Protein AF-A0A392P9W4-F1 (afdb_monomer)

Solvent-accessible surface area (backbone atoms only — not comparable to full-atom values): 5930 Å² total; per-residue (Å²): 98,67,64,34,44,49,37,31,72,74,68,76,51,55,94,58,52,65,66,49,52,49,52,53,46,51,51,34,47,74,72,69,45,52,67,75,56,34,54,49,51,52,52,49,52,50,52,52,44,43,53,52,51,63,75,40,40,72,61,50,51,53,50,52,52,40,52,73,71,68,43,69,55,67,42,74,78,85,86,53,80,41,69,51,76,84,76,76,72,78,74,77,79,72,77,88,76,133

Foldseek 3Di:
DLQQLVCCVPPVHGPDDPVVLVVQLVVCVVVVHDSVVSVVVSVVVSVVSNVVCVVCVVVVVVVVVCVVVVNFQFDDPPPDTHGPPDDPPPPPPDDDDD

Sequence (98 aa):
MAGVCTEYLIYGVSEGGLDDIRKLDSLLNGLGFTQKKADSQVRWSVLNTVLLLRRHEAARAKLAEAMSMGTPALWYNGSTLEKLPFGVTLRKSSPSRM

pLDDT: mean 72.02, std 15.03, range [34.0, 89.81]

Secondary structure (DSSP, 8-state):
-HHHHHHHHHHS---S-HHHHHHHHHHHHHTT--HHHHHHHHHHHHHHHHHHHHHTHHHHHHHHHHHHTT---EEE-SS-EEE--TT-----------

Organism: NCBI:txid97028

Mean predicted aligned error: 11.99 Å

Nearest PDB structures (foldseek):
  6rxb-assembly2_C  TM=5.635E-01  e=3.567E+00  Acinetobacter baumannii AYE
  2z2s-assembly2_C  TM=4.550E-01  e=7.398E+00  Cereibacter sphaeroides 2.4.1

Radius of gyration: 16.87 Å; Cα contacts (8 Å, |Δi|>4): 63; chains: 1; bounding box: 36×35×49 Å

Structure (mmCIF, N/CA/C/O backbone):
data_AF-A0A392P9W4-F1
#
_entry.id   AF-A0A392P9W4-F1
#
loop_
_atom_site.group_PDB
_atom_site.id
_atom_site.type_symbol
_atom_site.label_atom_id
_atom_site.label_alt_id
_atom_site.label_comp_id
_atom_site.label_asym_id
_atom_site.label_entity_id
_atom_site.label_seq_id
_atom_site.pdbx_PDB_ins_code
_atom_site.Cartn_x
_atom_site.Cartn_y
_atom_site.Cartn_z
_atom_site.occupancy
_atom_site.B_iso_or_equiv
_atom_site.auth_seq_id
_atom_site.auth_comp_id
_atom_site.auth_asym_id
_atom_site.auth_atom_id
_atom_site.pdbx_PDB_model_num
ATOM 1 N N . MET A 1 1 ? 1.536 0.379 2.633 1.00 74.81 1 MET A N 1
ATOM 2 C CA . MET A 1 1 ? 0.503 -0.188 1.719 1.00 74.81 1 MET A CA 1
ATOM 3 C C . MET A 1 1 ? 0.950 -0.346 0.265 1.00 74.81 1 MET A C 1
ATOM 5 O O 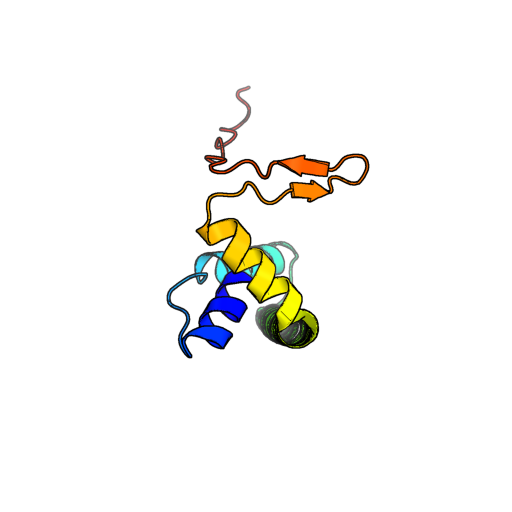. MET A 1 1 ? 0.650 -1.383 -0.314 1.00 74.81 1 MET A O 1
ATOM 9 N N . ALA A 1 2 ? 1.632 0.633 -0.348 1.00 75.50 2 ALA A N 1
ATOM 10 C CA . ALA A 1 2 ? 2.049 0.556 -1.758 1.00 75.50 2 ALA A CA 1
ATOM 11 C C . ALA A 1 2 ? 2.948 -0.650 -2.094 1.00 75.50 2 ALA A C 1
ATOM 13 O O . ALA A 1 2 ? 2.778 -1.232 -3.164 1.00 75.50 2 ALA A O 1
ATOM 14 N N . GLY A 1 3 ? 3.826 -1.063 -1.171 1.00 75.62 3 GLY A N 1
ATOM 15 C CA . GLY A 1 3 ? 4.628 -2.288 -1.299 1.00 75.62 3 GLY A CA 1
ATOM 16 C C . GLY A 1 3 ? 3.759 -3.544 -1.405 1.00 75.62 3 GLY A C 1
ATOM 17 O O . GLY A 1 3 ? 3.774 -4.201 -2.438 1.00 75.62 3 GLY A O 1
ATOM 18 N N . VAL A 1 4 ? 2.895 -3.780 -0.409 1.00 78.31 4 VAL A N 1
ATOM 19 C CA . VAL A 1 4 ? 1.935 -4.908 -0.373 1.00 78.31 4 VAL A CA 1
ATOM 20 C C . VAL A 1 4 ? 1.097 -4.998 -1.648 1.00 78.31 4 VAL A C 1
ATOM 22 O O . VAL A 1 4 ? 0.959 -6.054 -2.257 1.00 78.31 4 VAL A O 1
ATOM 25 N N . CYS A 1 5 ? 0.536 -3.866 -2.082 1.00 78.56 5 CYS A N 1
ATOM 26 C CA . CYS A 1 5 ? -0.306 -3.832 -3.275 1.00 78.56 5 CYS A CA 1
ATOM 27 C C . CYS A 1 5 ? 0.505 -4.110 -4.549 1.00 78.56 5 CYS A C 1
ATOM 29 O O . CYS A 1 5 ? -0.006 -4.740 -5.468 1.00 78.56 5 CYS A O 1
ATOM 31 N N . THR A 1 6 ? 1.757 -3.652 -4.616 1.00 77.38 6 THR A N 1
ATOM 32 C CA . THR A 1 6 ? 2.645 -3.894 -5.761 1.00 77.38 6 THR A CA 1
ATOM 33 C C . THR A 1 6 ? 3.037 -5.363 -5.856 1.00 77.38 6 THR A C 1
ATOM 35 O O . THR A 1 6 ? 2.930 -5.924 -6.944 1.00 77.38 6 THR A O 1
ATOM 38 N N . GLU A 1 7 ? 3.419 -5.988 -4.741 1.00 78.38 7 GLU A N 1
ATOM 39 C CA . GLU A 1 7 ? 3.727 -7.422 -4.676 1.00 78.38 7 GLU A CA 1
ATOM 40 C C . GLU A 1 7 ? 2.520 -8.264 -5.079 1.00 78.38 7 GLU A C 1
ATOM 42 O O . GLU A 1 7 ? 2.622 -9.085 -5.986 1.00 78.38 7 GLU A O 1
ATOM 47 N N . TYR A 1 8 ? 1.351 -7.986 -4.494 1.00 77.62 8 TYR A N 1
ATOM 48 C CA . TYR A 1 8 ? 0.127 -8.710 -4.824 1.00 77.62 8 TYR A CA 1
ATOM 49 C C . TYR A 1 8 ? -0.263 -8.558 -6.303 1.00 77.62 8 TYR A C 1
ATOM 51 O O . TYR A 1 8 ? -0.706 -9.516 -6.929 1.00 77.62 8 TYR A O 1
ATOM 59 N N . LEU A 1 9 ? -0.071 -7.370 -6.892 1.00 73.69 9 LEU A N 1
ATOM 60 C CA . LEU A 1 9 ? -0.353 -7.136 -8.311 1.00 73.69 9 LEU A CA 1
ATOM 61 C C . LEU A 1 9 ? 0.625 -7.844 -9.260 1.00 73.69 9 LEU A C 1
ATOM 63 O O . LEU A 1 9 ? 0.225 -8.141 -10.380 1.00 73.69 9 LEU A O 1
ATOM 67 N N . ILE A 1 10 ? 1.882 -8.058 -8.860 1.00 74.94 10 ILE A N 1
ATOM 68 C CA . ILE A 1 10 ? 2.915 -8.673 -9.715 1.00 74.94 10 ILE A CA 1
ATOM 69 C C . ILE A 1 10 ? 2.952 -10.196 -9.531 1.00 74.94 10 ILE A C 1
ATOM 71 O O . ILE A 1 10 ? 3.072 -10.922 -10.512 1.00 74.94 10 ILE A O 1
ATOM 75 N N . TYR A 1 11 ? 2.829 -10.677 -8.294 1.00 76.06 11 TYR A N 1
ATOM 76 C CA . TYR A 1 11 ? 3.082 -12.074 -7.928 1.00 76.06 11 TYR A CA 1
ATOM 77 C C . TYR A 1 11 ? 1.832 -12.828 -7.450 1.00 76.06 11 TYR A C 1
ATOM 79 O O . TYR A 1 11 ? 1.901 -14.029 -7.207 1.00 76.06 11 TYR A O 1
ATOM 87 N N . GLY A 1 12 ? 0.681 -12.160 -7.296 1.00 73.62 12 GLY A N 1
ATOM 88 C CA . GLY A 1 12 ? -0.571 -12.780 -6.829 1.00 73.62 12 GLY A CA 1
ATOM 89 C C . GLY A 1 12 ? -0.600 -13.129 -5.334 1.00 73.62 12 GLY A C 1
ATOM 90 O O . GLY A 1 12 ? -1.648 -13.492 -4.802 1.00 73.62 12 GLY A O 1
ATOM 91 N N . VAL A 1 13 ? 0.528 -12.969 -4.642 1.00 69.19 13 VAL A N 1
ATOM 92 C CA . VAL A 1 13 ? 0.696 -13.103 -3.195 1.00 69.19 13 VAL A CA 1
ATOM 93 C C . VAL A 1 13 ? 1.590 -11.959 -2.715 1.00 69.19 13 VAL A C 1
ATOM 95 O O . VAL A 1 13 ? 2.444 -11.482 -3.460 1.00 69.19 13 VAL A O 1
ATOM 98 N N . SER A 1 14 ? 1.380 -11.489 -1.487 1.00 72.50 14 SER A N 1
ATOM 99 C CA . SER A 1 14 ? 2.297 -10.555 -0.831 1.00 72.50 14 SER A CA 1
ATOM 100 C C . SER A 1 14 ? 2.785 -11.206 0.450 1.00 72.50 14 SER A C 1
ATOM 102 O O . SER A 1 14 ? 1.984 -11.592 1.302 1.00 72.50 14 SER A O 1
ATOM 104 N N . GLU A 1 15 ? 4.098 -11.378 0.538 1.00 71.38 15 GLU A N 1
ATOM 105 C CA . GLU A 1 15 ? 4.770 -11.963 1.699 1.00 71.38 15 GLU A CA 1
ATOM 106 C C . GLU A 1 15 ? 5.196 -10.869 2.694 1.00 71.38 15 GLU A C 1
ATOM 108 O O . GLU A 1 15 ? 5.405 -11.144 3.877 1.00 71.38 15 GLU A O 1
ATOM 113 N N . GLY A 1 16 ? 5.286 -9.613 2.234 1.00 71.44 16 GLY A N 1
ATOM 114 C CA . GLY A 1 16 ? 5.689 -8.455 3.026 1.00 71.44 16 GLY A CA 1
ATOM 115 C C . GLY A 1 16 ? 4.540 -7.552 3.495 1.00 71.44 16 GLY A C 1
ATOM 116 O O . GLY A 1 16 ? 3.388 -7.659 3.092 1.00 71.44 16 GLY A O 1
ATOM 117 N N . GLY A 1 17 ? 4.869 -6.602 4.378 1.00 70.12 17 GLY A N 1
ATOM 118 C CA . GLY A 1 17 ? 4.016 -5.451 4.712 1.00 70.12 17 GLY A CA 1
ATOM 119 C C . GLY A 1 17 ? 2.891 -5.675 5.729 1.00 70.12 17 GLY A C 1
ATOM 120 O O . GLY A 1 17 ? 2.085 -4.771 5.960 1.00 70.12 17 GLY A O 1
ATOM 121 N N . LEU A 1 18 ? 2.901 -6.808 6.437 1.00 74.06 18 LEU A N 1
ATOM 122 C CA . LEU A 1 18 ? 2.137 -6.981 7.678 1.00 74.06 18 LEU A CA 1
ATOM 123 C C . LEU A 1 18 ? 2.478 -5.886 8.709 1.00 74.06 18 LEU A C 1
ATOM 125 O O . LEU A 1 18 ? 1.595 -5.380 9.399 1.00 74.06 18 LEU A O 1
ATOM 129 N N . ASP A 1 19 ? 3.745 -5.469 8.766 1.00 79.25 19 ASP A N 1
ATOM 130 C CA . ASP A 1 19 ? 4.200 -4.377 9.632 1.00 79.25 19 ASP A CA 1
ATOM 131 C C . ASP A 1 19 ? 3.634 -3.013 9.221 1.00 79.25 19 ASP A C 1
ATOM 133 O O . ASP A 1 19 ? 3.314 -2.203 10.089 1.00 79.25 19 ASP A O 1
ATOM 137 N N . ASP A 1 20 ? 3.455 -2.753 7.923 1.00 76.56 20 ASP A N 1
ATOM 138 C CA . ASP A 1 20 ? 2.804 -1.525 7.448 1.00 76.56 20 ASP A CA 1
ATOM 139 C C . ASP A 1 20 ? 1.328 -1.492 7.858 1.00 76.56 20 ASP A C 1
ATOM 141 O O . ASP A 1 20 ? 0.826 -0.450 8.284 1.00 76.56 20 ASP A O 1
ATOM 145 N N . ILE A 1 21 ? 0.641 -2.634 7.751 1.00 78.88 21 ILE A N 1
ATOM 146 C CA . ILE A 1 21 ? -0.766 -2.779 8.146 1.00 78.88 21 ILE A CA 1
ATOM 147 C C . ILE A 1 21 ? -0.907 -2.581 9.657 1.00 78.88 21 ILE A C 1
ATOM 149 O O . ILE A 1 21 ? -1.748 -1.799 10.095 1.00 78.88 21 ILE A O 1
ATOM 153 N N . ARG A 1 22 ? -0.044 -3.218 10.455 1.00 80.81 22 ARG A N 1
ATOM 154 C CA . ARG A 1 22 ? -0.034 -3.073 11.919 1.00 80.81 22 ARG A CA 1
ATOM 155 C C . ARG A 1 22 ? 0.300 -1.655 12.370 1.00 80.81 22 ARG A C 1
ATOM 157 O O . ARG A 1 22 ? -0.297 -1.173 13.326 1.00 80.81 22 ARG A O 1
ATOM 164 N N . LYS A 1 23 ? 1.230 -0.969 11.695 1.00 83.31 23 LYS A N 1
ATOM 165 C CA . LYS A 1 23 ? 1.531 0.444 11.981 1.00 83.31 23 LYS A CA 1
ATOM 166 C C . LYS A 1 23 ? 0.324 1.334 11.713 1.00 83.31 23 LYS A C 1
ATOM 168 O O . LYS A 1 23 ? 0.032 2.194 12.537 1.00 83.31 23 LYS A O 1
ATOM 173 N N . LEU A 1 24 ? -0.370 1.123 10.594 1.00 80.81 24 LEU A N 1
ATOM 174 C CA . LEU A 1 24 ? -1.573 1.883 10.257 1.00 80.81 24 LEU A CA 1
ATOM 175 C C . LEU A 1 24 ? -2.702 1.618 11.261 1.00 80.81 24 LEU A C 1
ATOM 177 O O . LEU A 1 24 ? -3.306 2.564 11.755 1.00 80.81 24 LEU A O 1
ATOM 181 N N . ASP A 1 25 ? -2.945 0.354 11.600 1.00 79.69 25 ASP A N 1
ATOM 182 C CA . ASP A 1 25 ? -3.959 -0.044 12.580 1.00 79.69 25 ASP A CA 1
ATOM 183 C C . ASP A 1 25 ? -3.667 0.533 13.977 1.00 79.69 25 ASP A C 1
ATOM 185 O O . ASP A 1 25 ? -4.533 1.146 14.597 1.00 79.69 25 ASP A O 1
ATOM 189 N N . SER A 1 26 ? -2.411 0.457 14.429 1.00 84.25 26 SER A N 1
ATOM 190 C CA . SER A 1 26 ? -1.962 1.055 15.693 1.00 84.25 26 SER A CA 1
ATOM 191 C C . SER A 1 26 ? -2.123 2.582 15.716 1.00 84.25 26 SER A C 1
ATOM 193 O O . SER A 1 26 ? -2.579 3.139 16.713 1.00 84.25 26 SER A O 1
ATOM 195 N N . LEU A 1 27 ? -1.832 3.271 14.605 1.00 87.12 27 LEU A N 1
AT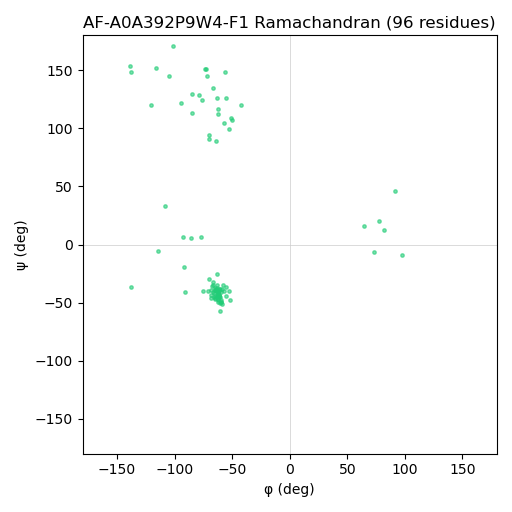OM 196 C CA . LEU A 1 27 ? -2.060 4.716 14.467 1.00 87.12 27 LEU A CA 1
ATOM 197 C C . LEU A 1 27 ? -3.544 5.076 14.578 1.00 87.12 27 LEU A C 1
ATOM 199 O O . LEU A 1 27 ? -3.903 6.022 15.277 1.00 87.12 27 LEU A O 1
ATOM 203 N N . LEU A 1 28 ? -4.410 4.323 13.898 1.00 83.06 28 LEU A N 1
ATOM 204 C CA . LEU A 1 28 ? -5.853 4.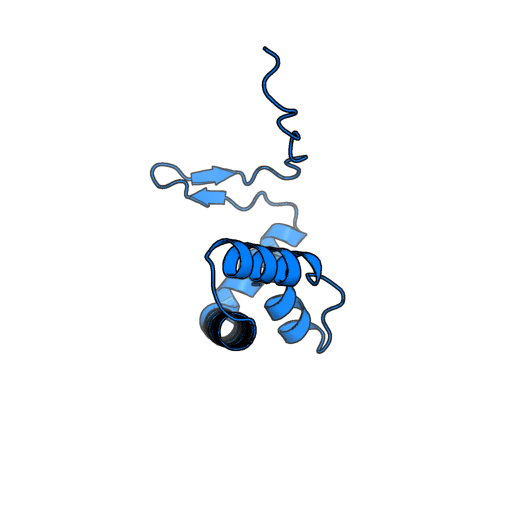557 13.915 1.00 83.06 28 LEU A CA 1
ATOM 205 C C . LEU A 1 28 ? -6.441 4.284 15.303 1.00 83.06 28 LEU A C 1
ATOM 207 O O . LEU A 1 28 ? -7.233 5.088 15.799 1.00 83.06 28 LEU A O 1
ATOM 211 N N . ASN A 1 29 ? -5.991 3.217 15.963 1.00 81.31 29 ASN A N 1
ATOM 212 C CA . ASN A 1 29 ? -6.345 2.927 17.349 1.00 81.31 29 ASN A CA 1
ATOM 213 C C . ASN A 1 29 ? -5.846 4.025 18.3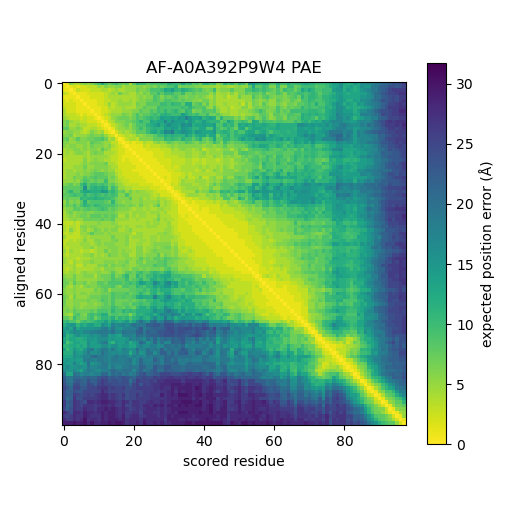05 1.00 81.31 29 ASN A C 1
ATOM 215 O O . ASN A 1 29 ? -6.602 4.479 19.162 1.00 81.31 29 ASN A O 1
ATOM 219 N N . GLY A 1 30 ? -4.626 4.538 18.113 1.00 84.62 30 GLY A N 1
ATOM 220 C CA . GLY A 1 30 ? -4.084 5.668 18.879 1.00 84.62 30 GLY A CA 1
ATOM 221 C C . GLY A 1 30 ? -4.857 6.981 18.694 1.00 84.62 30 GLY A C 1
ATOM 222 O O . GLY A 1 30 ? -4.886 7.812 19.597 1.00 84.62 30 GLY A O 1
ATOM 223 N N . LEU A 1 31 ? -5.539 7.150 17.558 1.00 85.88 31 LE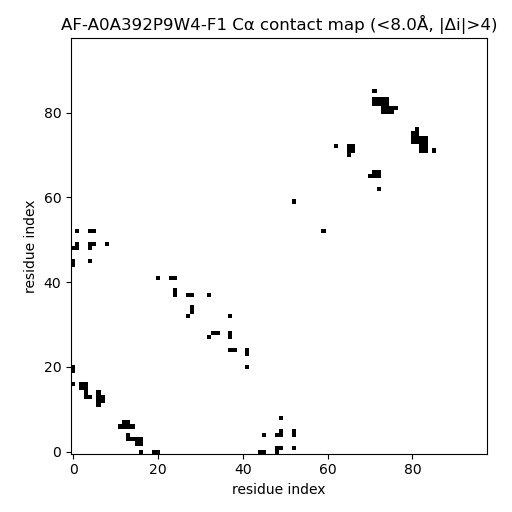U A N 1
ATOM 224 C CA . LEU A 1 31 ? -6.443 8.273 17.275 1.00 85.88 31 LEU A CA 1
ATOM 225 C C . LEU A 1 31 ? -7.877 8.045 17.796 1.00 85.88 31 LEU A C 1
ATOM 227 O O . LEU A 1 31 ? -8.767 8.850 17.517 1.00 85.88 31 LEU A O 1
ATOM 231 N N . GLY A 1 32 ? -8.123 6.955 18.530 1.00 86.62 32 GLY A N 1
ATOM 232 C CA . GLY A 1 32 ? -9.424 6.637 19.122 1.00 86.62 32 GLY A CA 1
ATOM 233 C C . GLY A 1 32 ? -10.447 6.080 18.130 1.00 86.62 32 GLY A C 1
ATOM 234 O O . GLY A 1 32 ? -11.654 6.150 18.379 1.00 86.62 32 GLY A O 1
ATOM 235 N N . PHE A 1 33 ? -10.009 5.552 16.983 1.00 84.44 33 PHE A N 1
ATOM 236 C CA . PHE A 1 33 ? -10.923 4.874 16.067 1.00 84.44 33 PHE A CA 1
ATOM 237 C C . PHE A 1 33 ? -11.343 3.527 16.659 1.00 84.44 33 PHE A C 1
ATOM 239 O O . PHE A 1 33 ? -10.564 2.836 17.302 1.00 84.44 33 PHE A O 1
ATOM 246 N N . THR A 1 34 ? -12.588 3.126 16.407 1.00 87.19 34 THR A N 1
ATOM 247 C CA . THR A 1 34 ? -13.015 1.754 16.692 1.00 87.19 34 THR A CA 1
ATOM 248 C C . THR A 1 34 ? -12.391 0.803 15.676 1.00 87.19 34 THR A C 1
ATOM 250 O O . THR A 1 34 ? -12.209 1.185 14.516 1.00 87.19 34 THR A O 1
ATOM 253 N N . GLN A 1 35 ? -12.159 -0.456 16.058 1.00 80.69 35 GLN A N 1
ATOM 254 C CA . GLN A 1 35 ? -11.578 -1.458 15.153 1.00 80.69 35 GLN A CA 1
ATOM 255 C C . GLN A 1 35 ? -12.351 -1.563 13.827 1.00 80.69 35 GLN A C 1
ATOM 257 O O . GLN A 1 35 ? -11.767 -1.562 12.753 1.00 80.69 35 GLN A O 1
ATOM 262 N N . LYS A 1 36 ? -13.690 -1.504 13.873 1.00 86.19 36 LYS A N 1
ATOM 263 C CA . LYS A 1 36 ? -14.543 -1.503 12.670 1.00 86.19 36 LYS A CA 1
ATOM 264 C C . LYS A 1 36 ? -14.240 -0.332 11.722 1.00 86.19 36 LYS A C 1
ATOM 266 O O . LYS A 1 36 ? -14.297 -0.480 10.497 1.00 86.19 36 LYS A O 1
ATOM 271 N N . LYS A 1 37 ? -13.950 0.850 12.274 1.00 83.75 37 LYS A N 1
ATOM 272 C CA . LYS A 1 37 ? -13.583 2.035 11.493 1.00 83.75 37 LYS A CA 1
ATOM 273 C C . LYS A 1 37 ? -12.149 1.912 10.978 1.00 83.75 37 LYS A C 1
ATOM 275 O O . LYS A 1 37 ? -11.923 2.244 9.818 1.00 83.75 37 LYS A O 1
ATOM 280 N N . ALA A 1 38 ? -11.227 1.396 11.791 1.00 79.56 38 ALA A N 1
ATOM 281 C CA . ALA A 1 38 ? -9.849 1.128 11.389 1.00 79.56 38 ALA A CA 1
ATOM 282 C C . ALA A 1 38 ? -9.784 0.135 10.214 1.00 79.56 38 ALA A C 1
ATOM 284 O O . ALA A 1 38 ? -9.234 0.466 9.164 1.00 79.56 38 ALA A O 1
ATOM 285 N N . ASP A 1 39 ? -10.483 -0.997 10.309 1.00 82.25 39 ASP A N 1
ATOM 286 C CA . ASP A 1 39 ? -10.579 -2.004 9.245 1.00 82.25 39 ASP A CA 1
ATOM 287 C C . ASP A 1 39 ? -11.124 -1.413 7.935 1.00 82.25 39 ASP A C 1
ATOM 289 O O . ASP A 1 39 ? -10.640 -1.712 6.840 1.00 82.25 39 ASP A O 1
ATOM 293 N N . SER A 1 40 ? -12.126 -0.533 8.037 1.00 85.38 40 SER A N 1
ATOM 294 C CA . SER A 1 40 ? -12.700 0.158 6.877 1.00 85.38 40 SER A CA 1
ATOM 295 C C . SER A 1 40 ? -11.684 1.097 6.215 1.00 85.38 40 SER A C 1
ATOM 297 O O . SER A 1 40 ? -11.606 1.143 4.987 1.00 85.38 40 SER A O 1
ATOM 299 N N . GLN A 1 41 ? -10.870 1.804 7.006 1.00 85.00 41 GLN A N 1
ATOM 300 C CA . GLN A 1 41 ? -9.800 2.670 6.498 1.00 85.00 41 GLN A CA 1
ATOM 301 C C . GLN A 1 41 ? -8.663 1.872 5.858 1.00 85.00 41 GLN A C 1
ATOM 303 O O . GLN A 1 41 ? -8.157 2.269 4.807 1.00 85.00 41 GLN A O 1
ATOM 308 N N . VAL A 1 42 ? -8.291 0.726 6.434 1.00 82.94 42 VAL A N 1
ATOM 309 C CA . VAL A 1 42 ? -7.280 -0.169 5.854 1.00 82.94 42 VAL A CA 1
ATOM 310 C C . VAL A 1 42 ? -7.756 -0.683 4.493 1.00 82.94 42 VAL A C 1
ATOM 312 O O . VAL A 1 42 ? -7.036 -0.548 3.502 1.00 82.94 42 VAL A O 1
ATOM 315 N N . ARG A 1 43 ? -8.995 -1.187 4.400 1.00 85.94 43 ARG A N 1
ATOM 316 C CA . ARG A 1 43 ? -9.579 -1.660 3.128 1.00 85.94 43 ARG A CA 1
ATOM 317 C C . ARG A 1 43 ? -9.667 -0.552 2.081 1.00 85.94 43 ARG A C 1
ATOM 319 O O . ARG A 1 43 ? -9.290 -0.768 0.930 1.00 85.94 43 ARG A O 1
ATOM 326 N N . TRP A 1 44 ? -10.125 0.636 2.476 1.00 89.81 44 TRP A N 1
ATOM 327 C CA . TRP A 1 44 ? -10.185 1.792 1.582 1.00 89.81 44 TRP A CA 1
ATOM 328 C C . TRP A 1 44 ? -8.788 2.191 1.088 1.00 89.81 44 TRP A C 1
ATOM 330 O O . TRP A 1 44 ? -8.593 2.406 -0.108 1.00 89.81 44 TRP A O 1
ATOM 340 N N . SER A 1 45 ? -7.790 2.210 1.973 1.00 84.38 45 SER A N 1
ATOM 341 C CA . SER A 1 45 ? -6.403 2.534 1.619 1.00 84.38 45 SER A CA 1
ATOM 342 C C . SER A 1 45 ? -5.811 1.526 0.633 1.00 84.38 45 SER A C 1
ATOM 344 O O . SER A 1 45 ? -5.170 1.930 -0.339 1.00 84.38 45 SER A O 1
ATOM 346 N N . VAL A 1 46 ? -6.062 0.226 0.832 1.00 85.00 46 VAL A N 1
ATOM 347 C CA . VAL A 1 46 ? -5.659 -0.838 -0.108 1.00 85.00 46 VAL A CA 1
ATOM 348 C C . VAL A 1 46 ? -6.283 -0.599 -1.481 1.00 85.00 46 VAL A C 1
ATOM 350 O O . VAL A 1 46 ? -5.564 -0.555 -2.477 1.00 85.00 46 VAL A O 1
ATOM 353 N N . LEU A 1 47 ? -7.602 -0.386 -1.540 1.00 86.81 47 LEU A N 1
ATOM 354 C CA . LEU A 1 47 ? -8.323 -0.208 -2.801 1.00 86.81 47 LEU A CA 1
ATOM 355 C C . LEU A 1 47 ? -7.796 0.996 -3.595 1.00 86.81 47 LEU A C 1
ATOM 357 O O . LEU A 1 47 ? -7.493 0.870 -4.780 1.00 86.81 47 LEU A O 1
ATOM 361 N N . ASN A 1 48 ? -7.637 2.147 -2.939 1.00 87.88 48 ASN A N 1
ATOM 362 C CA . ASN A 1 48 ? -7.115 3.352 -3.588 1.00 87.88 48 ASN A CA 1
ATOM 363 C C . ASN A 1 48 ? -5.685 3.157 -4.087 1.00 87.88 48 ASN A C 1
ATOM 365 O O . ASN A 1 48 ? -5.349 3.570 -5.196 1.00 87.88 48 ASN A O 1
ATOM 369 N N . THR A 1 49 ? -4.857 2.479 -3.295 1.00 85.44 49 THR A N 1
ATOM 370 C CA . THR A 1 49 ? -3.474 2.183 -3.673 1.00 85.44 49 THR A CA 1
ATOM 371 C C . THR A 1 49 ? -3.421 1.260 -4.892 1.00 85.44 49 THR A C 1
ATOM 373 O O . THR A 1 49 ? -2.682 1.536 -5.833 1.00 85.44 49 THR A O 1
ATOM 376 N N . VAL A 1 50 ? -4.243 0.207 -4.933 1.00 84.56 50 VAL A N 1
ATOM 377 C CA . VAL A 1 50 ? -4.344 -0.693 -6.094 1.00 84.56 50 VAL A CA 1
ATOM 378 C C . VAL A 1 50 ? -4.811 0.058 -7.343 1.00 84.56 50 VAL A C 1
ATOM 380 O O . VAL A 1 50 ? -4.230 -0.125 -8.412 1.00 84.56 50 VAL A O 1
ATOM 383 N N . LEU A 1 51 ? -5.822 0.923 -7.223 1.00 86.06 51 LEU A N 1
ATOM 384 C CA . LEU A 1 51 ? -6.317 1.727 -8.345 1.00 86.06 51 LEU A CA 1
ATOM 385 C C . LEU A 1 51 ? -5.237 2.667 -8.898 1.00 86.06 51 LEU A C 1
ATOM 387 O O . LEU A 1 51 ? -5.065 2.745 -10.116 1.00 86.06 51 LEU A O 1
ATOM 391 N N . LEU A 1 52 ? -4.482 3.335 -8.021 1.00 84.12 52 LEU A N 1
ATOM 392 C CA . LEU A 1 52 ? -3.359 4.191 -8.412 1.00 84.12 52 LEU A CA 1
ATOM 393 C C . LEU A 1 52 ? -2.255 3.396 -9.117 1.00 84.12 52 LEU A C 1
ATOM 395 O O . LEU A 1 52 ? -1.801 3.795 -10.189 1.00 84.12 52 LEU A O 1
ATOM 399 N N . LEU A 1 53 ? -1.854 2.253 -8.556 1.00 83.44 53 LEU A N 1
ATOM 400 C CA . LEU A 1 53 ? -0.789 1.420 -9.122 1.00 83.44 53 LEU A CA 1
ATOM 401 C C . LEU A 1 53 ? -1.169 0.831 -10.484 1.00 83.44 53 LEU A C 1
ATOM 403 O O . LEU A 1 53 ? -0.320 0.769 -11.369 1.00 83.44 53 LEU A O 1
ATOM 407 N N . ARG A 1 54 ? -2.436 0.440 -10.670 1.00 82.88 54 ARG A N 1
ATOM 408 C CA . ARG A 1 54 ? -2.942 -0.036 -11.966 1.00 82.88 54 ARG A CA 1
ATOM 409 C C . ARG A 1 54 ? -3.007 1.083 -13.000 1.00 82.88 54 ARG A C 1
ATOM 411 O O . ARG A 1 54 ? -2.591 0.889 -14.133 1.00 82.88 54 ARG A O 1
ATOM 418 N N . ARG A 1 55 ? -3.490 2.269 -12.618 1.00 88.06 55 ARG A N 1
ATOM 419 C CA . ARG A 1 55 ? -3.565 3.423 -13.530 1.00 88.06 55 ARG A CA 1
ATOM 420 C C . ARG A 1 55 ? -2.183 3.875 -14.009 1.00 88.06 55 ARG A C 1
ATOM 422 O O . ARG A 1 55 ? -2.049 4.314 -15.146 1.00 88.06 55 ARG A O 1
ATOM 429 N N . HIS A 1 56 ? -1.170 3.774 -13.152 1.00 86.12 56 HIS A N 1
ATOM 430 C CA . HIS A 1 56 ? 0.192 4.230 -13.433 1.00 86.12 56 HIS A CA 1
ATOM 431 C C . HIS A 1 56 ? 1.178 3.073 -13.637 1.00 86.12 56 HIS A C 1
ATOM 433 O O . HIS A 1 56 ? 2.361 3.192 -13.313 1.00 86.12 56 HIS A O 1
ATOM 439 N N . GLU A 1 57 ? 0.709 1.962 -14.208 1.00 81.56 57 GLU A N 1
ATOM 440 C CA . GLU A 1 57 ? 1.514 0.756 -14.411 1.00 81.56 57 GLU A CA 1
ATOM 441 C C . GLU A 1 57 ? 2.806 1.029 -15.196 1.00 81.56 57 GLU A C 1
ATOM 443 O O . GLU A 1 57 ? 3.878 0.608 -14.768 1.00 81.56 57 GLU A O 1
ATOM 448 N N . ALA A 1 58 ? 2.733 1.804 -16.282 1.00 77.88 58 ALA A N 1
ATOM 449 C CA . ALA A 1 58 ? 3.898 2.141 -17.102 1.00 77.88 58 ALA A CA 1
ATOM 450 C C . ALA A 1 58 ? 4.958 2.958 -16.337 1.00 77.88 58 ALA A C 1
ATOM 452 O O . ALA A 1 58 ? 6.158 2.755 -16.519 1.00 77.88 58 ALA A O 1
ATOM 453 N N . ALA A 1 59 ? 4.529 3.872 -15.460 1.00 79.88 59 ALA A N 1
ATOM 454 C CA . ALA A 1 59 ? 5.441 4.651 -14.623 1.00 79.88 59 ALA A CA 1
ATOM 455 C C . ALA A 1 59 ? 6.079 3.774 -13.537 1.00 79.88 59 ALA A C 1
ATOM 457 O O . ALA A 1 59 ? 7.280 3.870 -13.290 1.00 79.88 59 ALA A O 1
ATOM 458 N N . ARG A 1 60 ? 5.293 2.871 -12.939 1.00 80.00 60 ARG A N 1
ATOM 459 C CA . ARG A 1 60 ? 5.775 1.881 -11.969 1.00 80.00 60 ARG A CA 1
ATOM 460 C C . ARG A 1 60 ? 6.800 0.931 -12.591 1.00 80.00 60 ARG A C 1
ATOM 462 O O . ARG A 1 60 ? 7.822 0.678 -11.966 1.00 80.00 60 ARG A O 1
ATOM 469 N N . ALA A 1 61 ? 6.550 0.437 -13.803 1.00 77.69 61 ALA A N 1
ATOM 470 C CA . ALA A 1 61 ? 7.462 -0.459 -14.512 1.00 77.69 61 ALA A CA 1
ATOM 471 C C . ALA A 1 61 ? 8.809 0.220 -14.803 1.00 77.69 61 ALA A C 1
ATOM 473 O O . ALA A 1 61 ? 9.850 -0.334 -14.467 1.00 77.69 61 ALA A O 1
ATOM 474 N N . LYS A 1 62 ? 8.792 1.461 -15.312 1.00 78.06 62 LYS A N 1
ATOM 475 C CA . LYS A 1 62 ? 10.016 2.254 -15.528 1.00 78.06 62 LYS A CA 1
ATOM 476 C C . LYS A 1 62 ? 10.775 2.543 -14.233 1.00 78.06 62 LYS A C 1
ATOM 478 O O . LYS A 1 62 ? 12.001 2.523 -14.222 1.00 78.06 62 LYS A O 1
ATOM 483 N N . LEU A 1 63 ? 10.059 2.811 -13.140 1.00 76.44 63 LEU A N 1
ATOM 484 C CA . LEU A 1 63 ? 10.678 3.001 -11.830 1.00 76.44 63 LEU A CA 1
ATOM 485 C C . LEU A 1 63 ? 11.335 1.705 -11.338 1.00 76.44 63 LEU A C 1
ATOM 487 O O . LEU A 1 63 ? 12.471 1.747 -10.879 1.00 76.44 63 LEU A O 1
ATOM 491 N N . ALA A 1 64 ? 10.656 0.564 -11.467 1.00 77.38 64 ALA A N 1
ATOM 492 C CA . ALA A 1 64 ? 11.204 -0.738 -11.096 1.00 77.38 64 ALA A CA 1
ATOM 493 C C . ALA A 1 64 ? 12.436 -1.100 -11.942 1.00 77.38 64 ALA A C 1
ATOM 495 O O . ALA A 1 64 ? 13.435 -1.557 -11.395 1.00 77.38 64 ALA A O 1
ATOM 496 N N . GLU A 1 65 ? 12.402 -0.824 -13.247 1.00 75.94 65 GLU A N 1
ATOM 497 C CA . GLU A 1 65 ? 13.535 -0.996 -14.160 1.00 75.94 65 GLU A CA 1
ATOM 498 C C . GLU A 1 65 ? 14.725 -0.118 -13.739 1.00 75.94 65 GLU A C 1
ATOM 500 O O . GLU A 1 65 ? 15.824 -0.631 -13.521 1.00 75.94 65 GLU A O 1
ATOM 505 N N . ALA A 1 66 ? 14.507 1.180 -13.503 1.00 74.44 66 ALA A N 1
ATOM 506 C CA . ALA A 1 66 ? 15.547 2.093 -13.028 1.00 74.44 66 ALA A CA 1
ATOM 507 C C . ALA A 1 66 ? 16.137 1.667 -11.670 1.00 74.44 66 ALA A C 1
ATOM 509 O O . ALA A 1 66 ? 17.356 1.710 -11.484 1.00 74.44 66 ALA A O 1
ATOM 510 N N . MET A 1 67 ? 15.290 1.205 -10.743 1.00 74.50 67 MET A N 1
ATOM 511 C CA . MET A 1 67 ? 15.729 0.660 -9.455 1.00 74.50 67 MET A CA 1
ATOM 512 C C . MET A 1 67 ? 16.539 -0.633 -9.628 1.00 74.50 67 MET A C 1
ATOM 514 O O . MET A 1 67 ? 17.540 -0.809 -8.937 1.00 74.50 67 MET A O 1
ATOM 518 N N . SER A 1 68 ? 16.155 -1.510 -10.563 1.00 72.75 68 SER A N 1
ATOM 519 C CA . SER A 1 68 ? 16.870 -2.764 -10.846 1.00 72.75 68 SER A CA 1
ATOM 520 C C . SER A 1 68 ? 18.260 -2.530 -11.445 1.00 72.75 68 SER A C 1
ATOM 522 O O . SER A 1 68 ? 19.202 -3.252 -11.131 1.00 72.75 68 SER A O 1
ATOM 524 N N . MET A 1 69 ? 18.416 -1.458 -12.227 1.00 75.12 69 MET A N 1
ATOM 525 C CA . MET A 1 69 ? 19.700 -1.014 -12.777 1.00 75.12 69 MET A CA 1
ATOM 526 C C . MET A 1 69 ? 20.587 -0.297 -11.744 1.00 75.12 69 MET A C 1
ATOM 528 O O . MET A 1 69 ? 21.611 0.279 -12.109 1.00 75.12 69 MET A O 1
ATOM 532 N N . GLY A 1 70 ? 20.195 -0.260 -10.464 1.00 67.12 70 GLY A N 1
ATOM 533 C CA . GLY A 1 70 ? 20.929 0.453 -9.415 1.00 67.12 70 GLY A CA 1
ATOM 534 C C . GLY A 1 70 ? 20.971 1.969 -9.627 1.00 67.12 70 GLY A C 1
ATOM 535 O O . GLY A 1 70 ? 21.783 2.660 -9.010 1.00 67.12 70 GLY A O 1
ATOM 536 N N . THR A 1 71 ? 20.112 2.506 -10.502 1.00 60.56 71 THR A N 1
ATOM 537 C CA . THR A 1 71 ? 20.049 3.946 -10.733 1.00 60.56 71 THR A CA 1
ATOM 538 C C . THR A 1 71 ? 19.324 4.574 -9.546 1.00 60.56 71 THR A C 1
ATOM 540 O O . THR A 1 71 ? 18.198 4.172 -9.238 1.00 60.56 71 THR A O 1
ATOM 543 N N . PRO A 1 72 ? 19.930 5.550 -8.846 1.00 59.53 72 PRO A N 1
ATOM 544 C CA . PRO A 1 72 ? 19.259 6.217 -7.747 1.00 59.53 72 PRO A CA 1
ATOM 545 C C . PRO A 1 72 ? 18.022 6.928 -8.281 1.00 59.53 72 PRO A C 1
ATOM 547 O O . PRO A 1 72 ? 18.130 7.888 -9.043 1.00 59.53 72 PRO A O 1
ATOM 550 N N . ALA A 1 73 ? 16.845 6.445 -7.889 1.00 63.22 73 ALA A N 1
ATOM 551 C CA . ALA A 1 73 ? 15.604 7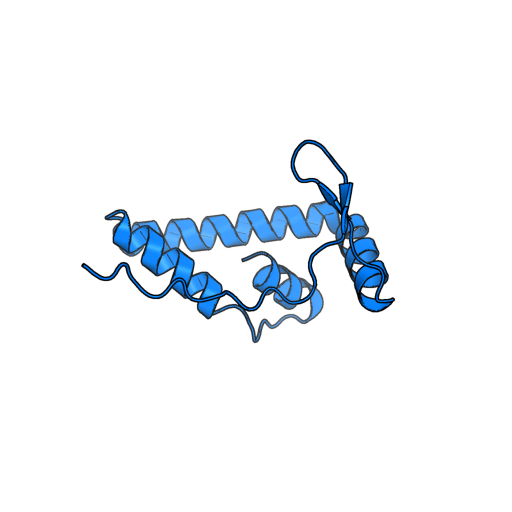.121 -8.209 1.00 63.22 73 ALA A CA 1
ATOM 552 C C . ALA A 1 73 ? 15.623 8.494 -7.519 1.00 63.22 73 ALA A C 1
ATOM 554 O O . ALA A 1 73 ? 15.920 8.608 -6.330 1.00 63.22 73 ALA A O 1
ATOM 555 N N . LEU A 1 74 ? 15.413 9.555 -8.296 1.00 66.00 74 LEU A N 1
ATOM 556 C CA . LEU A 1 74 ? 15.374 10.915 -7.777 1.00 66.00 74 LEU A CA 1
ATOM 557 C C . LEU A 1 74 ? 13.998 11.142 -7.143 1.00 66.00 74 LEU A C 1
ATOM 559 O O . LEU A 1 74 ? 12.979 10.864 -7.776 1.00 66.00 74 LEU A O 1
ATOM 563 N N . TRP A 1 75 ? 13.955 11.627 -5.907 1.00 65.12 75 TRP A N 1
ATOM 564 C CA . TRP A 1 75 ? 12.725 12.048 -5.247 1.00 65.12 75 TRP A CA 1
ATOM 565 C C . TRP A 1 75 ? 12.660 13.573 -5.209 1.00 65.12 75 TRP A C 1
ATOM 567 O O . TRP A 1 75 ? 13.676 14.259 -5.099 1.00 65.12 75 TRP A O 1
ATOM 577 N N . TYR A 1 76 ? 11.448 14.103 -5.337 1.00 67.25 76 TYR A N 1
ATOM 578 C CA . TYR A 1 76 ? 11.195 15.532 -5.240 1.00 67.25 76 TYR A CA 1
ATOM 579 C C . TYR A 1 76 ? 10.790 15.875 -3.810 1.00 67.25 76 TYR A C 1
ATOM 581 O O . TYR A 1 76 ? 9.800 15.343 -3.304 1.00 67.25 76 TYR A O 1
ATOM 589 N N . ASN A 1 77 ? 11.540 16.769 -3.171 1.00 69.31 77 ASN A N 1
ATOM 590 C CA . ASN A 1 77 ? 11.302 17.181 -1.785 1.00 69.31 77 ASN A CA 1
ATOM 591 C C . ASN A 1 77 ? 10.403 18.425 -1.649 1.00 69.31 77 ASN A C 1
ATOM 593 O O . ASN A 1 77 ? 10.233 18.941 -0.548 1.00 69.31 77 ASN A O 1
ATOM 597 N N . GLY A 1 78 ? 9.831 18.912 -2.755 1.00 65.50 78 GLY A N 1
ATOM 598 C CA . GLY A 1 78 ? 9.068 20.163 -2.796 1.00 65.50 78 GLY A CA 1
ATOM 599 C C . GLY A 1 78 ? 9.870 21.375 -3.281 1.00 65.50 78 GLY A C 1
ATOM 600 O O . GLY A 1 78 ? 9.270 22.414 -3.544 1.00 65.50 78 GLY A O 1
ATOM 601 N N . SER A 1 79 ? 11.192 21.260 -3.450 1.00 69.25 79 SER A N 1
ATOM 602 C CA . SER A 1 79 ? 12.046 22.329 -3.993 1.00 69.25 79 SER A CA 1
ATOM 603 C C . SER A 1 79 ? 13.096 21.830 -4.993 1.00 69.25 79 SER A C 1
ATOM 605 O O . SER A 1 79 ? 13.306 22.486 -6.012 1.00 69.25 79 SER A O 1
ATOM 607 N N . THR A 1 80 ? 13.681 20.648 -4.782 1.00 59.62 80 THR A N 1
ATOM 608 C CA . THR A 1 80 ? 14.766 20.095 -5.612 1.00 59.62 80 THR A CA 1
ATOM 609 C C . THR A 1 80 ? 14.576 18.593 -5.862 1.00 59.62 80 THR A C 1
ATOM 611 O O . THR A 1 80 ? 13.936 17.887 -5.079 1.00 59.62 80 THR A O 1
ATOM 614 N N . LEU A 1 81 ? 15.124 18.094 -6.978 1.00 66.88 81 LEU A N 1
ATOM 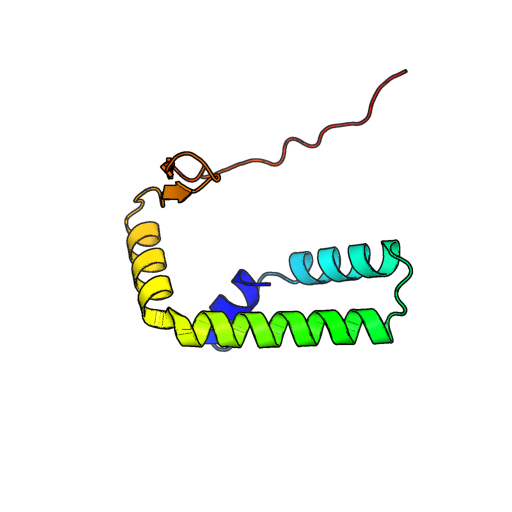615 C CA . LEU A 1 81 ? 15.251 16.660 -7.254 1.00 66.88 81 LEU A CA 1
ATOM 616 C C . LEU A 1 81 ? 16.525 16.122 -6.592 1.00 66.88 81 LEU A C 1
ATOM 618 O O . LEU A 1 81 ? 17.633 16.468 -7.000 1.00 66.88 81 LEU A O 1
ATOM 622 N N . GLU A 1 82 ? 16.371 15.260 -5.591 1.00 65.31 82 GLU A N 1
ATOM 623 C CA . GLU A 1 82 ? 17.478 14.665 -4.836 1.00 65.31 82 GLU A CA 1
ATOM 624 C C . GLU A 1 82 ? 17.524 13.147 -5.030 1.00 65.31 82 GLU A C 1
ATOM 626 O O . GLU A 1 82 ? 16.504 12.509 -5.273 1.00 65.31 82 GLU A O 1
ATOM 631 N N . LYS A 1 83 ? 18.704 12.524 -4.920 1.00 59.62 83 LYS A N 1
ATOM 632 C CA . LYS A 1 83 ? 18.824 11.055 -4.984 1.00 59.62 83 LYS A CA 1
ATOM 633 C C . LYS A 1 83 ? 18.145 10.424 -3.770 1.00 59.62 83 LYS A C 1
ATOM 635 O O . LYS A 1 83 ? 18.361 10.876 -2.647 1.00 59.62 83 LYS A O 1
ATOM 640 N N . LEU A 1 84 ? 17.351 9.370 -3.987 1.00 57.88 84 LEU A N 1
ATOM 641 C CA . LEU A 1 84 ? 16.778 8.585 -2.895 1.00 57.88 84 LEU A CA 1
ATOM 642 C C . LEU A 1 84 ? 17.906 8.083 -1.983 1.00 57.88 84 LEU A C 1
ATOM 644 O O . LEU A 1 84 ? 18.844 7.448 -2.478 1.00 57.88 84 LEU A O 1
ATOM 648 N N . PRO A 1 85 ? 17.835 8.340 -0.666 1.00 53.34 85 PRO A N 1
ATOM 649 C CA . PRO A 1 85 ? 18.777 7.766 0.274 1.00 53.34 85 PRO A CA 1
ATOM 650 C C . PRO A 1 85 ? 18.482 6.267 0.382 1.00 53.34 85 PRO A C 1
ATOM 652 O O . PRO A 1 85 ? 17.612 5.834 1.138 1.00 53.34 85 PRO A O 1
ATOM 655 N N . PHE A 1 86 ? 19.188 5.454 -0.401 1.00 44.28 86 PHE A N 1
ATOM 656 C CA . PHE A 1 86 ? 19.225 4.014 -0.175 1.00 44.28 86 PHE A CA 1
ATOM 657 C C . PHE A 1 86 ? 19.842 3.764 1.209 1.00 44.28 86 PHE A C 1
ATOM 659 O O . PHE A 1 86 ? 20.999 4.102 1.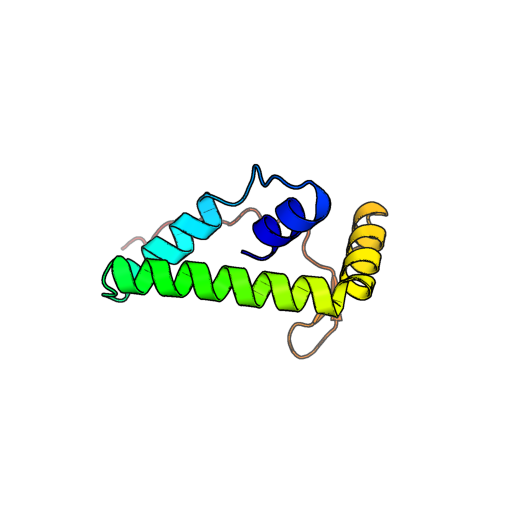445 1.00 44.28 86 PHE A O 1
ATOM 666 N N . GLY A 1 87 ? 19.061 3.186 2.128 1.00 44.97 87 GLY A N 1
ATOM 667 C CA . GLY A 1 87 ? 19.561 2.722 3.425 1.00 44.97 87 GLY A CA 1
ATOM 668 C C . GLY A 1 87 ? 19.488 3.722 4.584 1.00 44.97 87 GLY A C 1
ATOM 669 O O . GLY A 1 87 ? 20.434 3.815 5.364 1.00 44.97 87 GLY A O 1
ATOM 670 N N . VAL A 1 88 ? 18.360 4.418 4.783 1.00 40.72 88 VAL A N 1
ATOM 671 C CA . VAL A 1 88 ? 18.091 5.014 6.104 1.00 40.72 88 VAL A CA 1
ATOM 672 C C . VAL A 1 88 ? 17.791 3.884 7.092 1.00 40.72 88 VAL A C 1
ATOM 674 O O . VAL A 1 88 ? 16.646 3.480 7.285 1.00 40.72 88 VAL A O 1
ATOM 677 N N . THR A 1 89 ? 18.839 3.388 7.753 1.00 34.94 89 THR A N 1
ATOM 678 C CA . THR A 1 89 ? 18.720 2.850 9.109 1.00 34.94 89 THR A CA 1
ATOM 679 C C . THR A 1 89 ? 17.997 3.919 9.910 1.00 34.94 89 THR A C 1
ATOM 681 O O . THR A 1 89 ? 18.556 4.990 10.152 1.00 34.94 89 THR A O 1
ATOM 684 N N . LEU A 1 90 ? 16.740 3.659 10.272 1.00 36.44 90 LEU A N 1
ATOM 685 C CA . LEU A 1 90 ? 16.011 4.470 11.235 1.00 36.44 90 LEU A CA 1
ATOM 686 C C . LEU A 1 90 ? 16.898 4.555 12.481 1.00 36.44 90 LEU A C 1
ATOM 688 O O . LEU A 1 90 ? 16.951 3.611 13.273 1.00 36.44 90 LEU A O 1
ATOM 692 N N . ARG A 1 91 ? 17.638 5.659 12.651 1.00 34.19 91 ARG A N 1
ATOM 693 C CA . ARG A 1 91 ? 18.198 6.000 13.954 1.00 34.19 91 ARG A CA 1
ATOM 694 C C . ARG A 1 91 ? 16.984 6.082 14.863 1.00 34.19 91 ARG A C 1
ATOM 696 O O . ARG A 1 91 ? 16.215 7.035 14.775 1.00 34.19 91 ARG A O 1
ATOM 703 N N . LYS A 1 92 ? 16.794 5.061 15.705 1.00 37.28 92 LYS A N 1
ATOM 704 C CA . LYS A 1 92 ? 15.976 5.181 16.905 1.00 37.28 92 LYS A CA 1
ATOM 705 C C . LYS A 1 92 ? 16.490 6.429 17.613 1.00 37.28 92 LYS A C 1
ATOM 707 O O . LYS A 1 92 ? 17.598 6.423 18.148 1.00 37.28 92 LYS A O 1
ATOM 712 N N . SER A 1 93 ? 15.719 7.505 17.569 1.00 40.03 93 SER A N 1
ATOM 713 C CA . SER A 1 93 ? 15.838 8.576 18.541 1.00 40.03 93 SER A CA 1
ATOM 714 C C . SER A 1 93 ? 15.451 7.960 19.883 1.00 40.03 93 SER A C 1
ATOM 716 O O . SER A 1 93 ? 14.275 7.877 20.232 1.0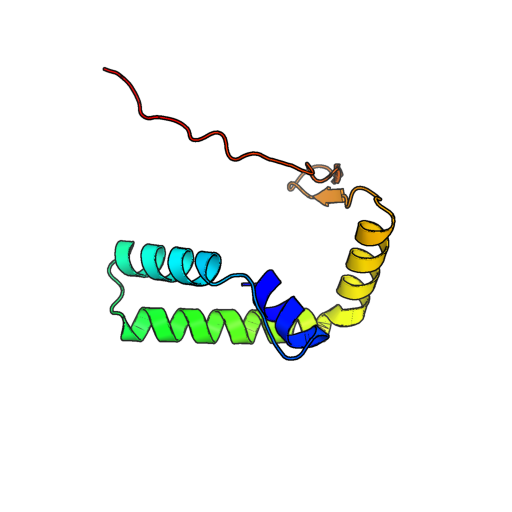0 40.03 93 SER A O 1
ATOM 718 N N . SER A 1 94 ? 16.448 7.408 20.575 1.00 34.00 94 SER A N 1
ATOM 719 C CA . SER A 1 94 ? 16.344 7.055 21.985 1.00 34.00 94 SER A CA 1
ATOM 720 C C . SER A 1 94 ? 15.950 8.303 22.790 1.00 34.00 94 SER A C 1
ATOM 722 O O . SER A 1 94 ? 16.279 9.420 22.384 1.00 34.00 94 SER A O 1
ATOM 724 N N . PRO A 1 95 ? 15.208 8.117 23.891 1.00 41.12 95 PRO A N 1
ATOM 725 C CA . PRO A 1 95 ? 14.379 9.150 24.494 1.00 41.12 95 PRO A CA 1
ATOM 726 C C . PRO A 1 95 ? 15.218 10.199 25.225 1.00 41.12 95 PRO A C 1
ATOM 728 O O . PRO A 1 95 ? 16.293 9.890 25.745 1.00 41.12 95 PRO A O 1
ATOM 731 N N . SER A 1 96 ? 14.690 11.426 25.278 1.00 39.47 96 SER A N 1
ATOM 732 C CA . SER A 1 96 ? 15.194 12.520 26.109 1.00 39.47 96 SER A CA 1
ATOM 733 C C . SER A 1 96 ? 15.563 12.019 27.506 1.00 39.47 96 SER A C 1
ATOM 735 O O . SER A 1 96 ? 14.714 11.500 28.231 1.00 39.47 96 SER A O 1
ATOM 737 N N . ARG A 1 97 ? 16.835 12.181 27.881 1.00 40.94 97 ARG A N 1
ATOM 738 C CA . ARG A 1 97 ? 17.251 12.175 29.284 1.00 40.94 97 ARG A CA 1
ATOM 739 C C . ARG A 1 97 ? 17.056 13.577 29.846 1.00 40.94 97 ARG A C 1
ATOM 741 O O . ARG A 1 97 ? 17.563 14.508 29.234 1.00 40.94 97 ARG A O 1
ATOM 748 N N . MET A 1 98 ? 16.369 13.595 30.993 1.00 39.62 98 MET A N 1
ATOM 749 C CA . MET A 1 98 ? 16.401 14.539 32.125 1.00 39.62 98 MET A CA 1
ATOM 750 C C . MET A 1 98 ? 16.405 16.032 31.815 1.00 39.62 98 MET A C 1
ATOM 752 O O . MET A 1 98 ? 17.423 16.539 31.305 1.00 39.62 98 MET A O 1
#